Protein AF-A0A954HB21-F1 (afdb_monomer_lite)

Foldseek 3Di:
DQDKDKDADPVFRWIWIQGSVRDTDIDHDDCVVVQVVCVVVVNHDDPPDDDDDDDDDDDDDDPVVVVVVVVVCVVVVNDD

Radius of gyration: 16.1 Å; chains: 1; bounding box: 41×29×33 Å

pLDDT: mean 84.64, std 10.53, range [56.06, 97.06]

Structure (mmCIF, N/CA/C/O backbone):
data_AF-A0A954HB21-F1
#
_entry.id   AF-A0A954HB21-F1
#
loop_
_atom_site.group_PDB
_atom_site.id
_atom_site.type_symbol
_atom_site.label_atom_id
_atom_site.label_alt_id
_atom_site.label_comp_id
_atom_site.label_asym_id
_atom_site.label_entity_id
_atom_site.label_seq_id
_atom_site.pdbx_PDB_ins_code
_atom_site.Cartn_x
_atom_site.Cartn_y
_atom_site.Cartn_z
_atom_site.occupancy
_atom_site.B_iso_or_equiv
_atom_site.auth_seq_id
_atom_site.auth_comp_id
_atom_site.auth_asym_id
_atom_site.auth_atom_id
_atom_site.pdbx_PDB_model_num
ATOM 1 N N . GLY A 1 1 ? 4.894 0.351 13.373 1.00 56.06 1 GLY A N 1
ATOM 2 C CA . GLY A 1 1 ? 5.474 -0.175 12.126 1.00 56.06 1 GLY A CA 1
ATOM 3 C C . GLY A 1 1 ? 5.088 0.762 11.013 1.00 56.06 1 GLY A C 1
ATOM 4 O O . GLY A 1 1 ? 3.931 0.718 10.612 1.00 56.06 1 GLY A O 1
ATOM 5 N N . CYS A 1 2 ? 6.021 1.617 10.600 1.00 68.50 2 CYS A N 1
ATOM 6 C CA . CYS A 1 2 ? 5.795 2.767 9.715 1.00 68.50 2 CYS A CA 1
ATOM 7 C C . CYS A 1 2 ? 6.109 2.448 8.242 1.00 68.50 2 CYS A C 1
ATOM 9 O O . CYS A 1 2 ? 6.429 3.320 7.452 1.00 68.50 2 CYS A O 1
ATOM 11 N N . THR A 1 3 ? 6.110 1.166 7.874 1.00 73.75 3 THR A N 1
ATOM 12 C CA . THR A 1 3 ? 6.426 0.750 6.507 1.00 73.75 3 THR A CA 1
ATOM 13 C C . THR A 1 3 ? 5.173 0.838 5.655 1.00 73.75 3 THR A C 1
ATOM 15 O O . THR A 1 3 ? 4.206 0.114 5.915 1.00 73.75 3 THR A O 1
ATOM 18 N N . GLY A 1 4 ? 5.220 1.710 4.653 1.00 85.31 4 GLY A N 1
ATOM 19 C CA . GLY A 1 4 ? 4.292 1.701 3.534 1.00 85.31 4 GLY A CA 1
ATOM 20 C C . GLY A 1 4 ? 4.816 0.868 2.359 1.00 85.31 4 GLY A C 1
ATOM 21 O O . GLY A 1 4 ? 6.011 0.589 2.261 1.00 85.31 4 GLY A O 1
ATOM 22 N N . LEU A 1 5 ? 3.916 0.457 1.470 1.00 89.00 5 LEU A N 1
ATOM 23 C CA . LEU A 1 5 ? 4.223 -0.234 0.218 1.00 89.00 5 LEU A CA 1
ATOM 24 C C . LEU A 1 5 ? 3.309 0.305 -0.880 1.00 89.00 5 LEU A C 1
ATOM 26 O O . LEU A 1 5 ? 2.093 0.264 -0.729 1.00 89.00 5 LEU A O 1
ATOM 30 N N . ALA A 1 6 ? 3.882 0.738 -1.998 1.00 91.44 6 ALA A N 1
ATOM 31 C CA . ALA A 1 6 ? 3.126 1.098 -3.190 1.00 91.44 6 ALA A CA 1
ATOM 32 C C . ALA A 1 6 ? 3.431 0.113 -4.323 1.00 91.44 6 ALA A C 1
ATOM 34 O O . ALA A 1 6 ? 4.590 -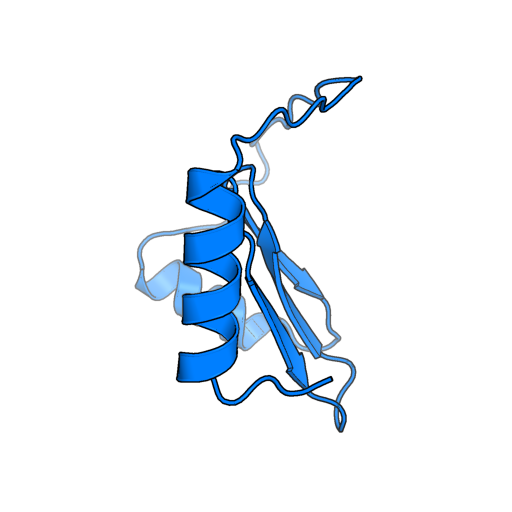0.196 -4.598 1.00 91.44 6 ALA A O 1
ATOM 35 N N . VAL A 1 7 ? 2.385 -0.376 -4.985 1.00 91.69 7 VAL A N 1
ATOM 36 C CA . VAL A 1 7 ? 2.484 -1.182 -6.202 1.00 91.69 7 VAL A CA 1
ATOM 37 C C . VAL A 1 7 ? 1.911 -0.361 -7.347 1.00 91.69 7 VAL A C 1
ATOM 39 O O . VAL A 1 7 ? 0.722 -0.045 -7.351 1.00 91.69 7 VAL A O 1
ATOM 42 N N . LEU A 1 8 ? 2.760 -0.032 -8.320 1.00 91.12 8 LEU A N 1
ATOM 43 C CA . LEU A 1 8 ? 2.395 0.772 -9.482 1.00 91.12 8 LEU A CA 1
ATOM 44 C C . LEU A 1 8 ? 2.432 -0.078 -10.748 1.00 91.12 8 LEU A C 1
ATOM 46 O O . LEU A 1 8 ? 3.392 -0.811 -10.997 1.00 91.12 8 LEU A O 1
ATOM 50 N N . ASN A 1 9 ? 1.407 0.053 -11.586 1.00 86.44 9 ASN A N 1
ATOM 51 C CA . ASN A 1 9 ? 1.449 -0.471 -12.943 1.00 86.44 9 ASN A CA 1
ATOM 52 C C . ASN A 1 9 ? 1.908 0.648 -13.897 1.00 86.44 9 ASN A C 1
ATOM 54 O O . ASN A 1 9 ? 1.170 1.599 -14.111 1.00 86.44 9 ASN A O 1
ATOM 58 N N . PRO A 1 10 ? 3.087 0.570 -14.535 1.00 84.31 10 PRO A N 1
ATOM 59 C CA . PRO A 1 10 ? 3.552 1.646 -15.414 1.00 84.31 10 PRO A CA 1
ATOM 60 C C . PRO A 1 10 ? 2.789 1.720 -16.748 1.00 84.31 10 PRO A C 1
ATOM 62 O O . PRO A 1 10 ? 2.939 2.684 -17.492 1.00 84.31 10 PRO A O 1
ATOM 65 N N . ARG A 1 11 ? 2.001 0.692 -17.095 1.00 88.12 11 ARG A N 1
ATOM 66 C CA . ARG A 1 11 ? 1.273 0.609 -18.376 1.00 88.12 11 ARG A CA 1
ATOM 67 C C . ARG A 1 11 ? -0.164 1.105 -18.284 1.00 88.12 11 ARG A C 1
ATOM 69 O O . ARG A 1 11 ? -0.769 1.400 -19.310 1.00 88.12 11 ARG A O 1
ATOM 76 N N . ILE A 1 12 ? -0.720 1.136 -17.080 1.00 85.69 12 ILE A N 1
ATOM 77 C CA . ILE A 1 12 ? -2.103 1.523 -16.803 1.00 85.69 12 ILE A CA 1
ATOM 78 C C . ILE A 1 12 ? -2.035 2.431 -15.583 1.00 85.69 12 ILE A C 1
ATOM 80 O O . ILE A 1 12 ? -1.414 2.001 -14.621 1.00 85.69 12 ILE A O 1
ATOM 84 N N . PRO A 1 13 ? -2.648 3.628 -15.577 1.00 88.00 13 PRO A N 1
ATOM 85 C CA . PRO A 1 13 ? -2.622 4.530 -14.426 1.00 88.00 13 PRO A CA 1
ATOM 86 C C . PRO A 1 13 ? -3.395 3.905 -13.254 1.00 88.00 13 PRO A C 1
ATOM 88 O O . PRO A 1 13 ? -4.582 4.160 -13.062 1.00 88.00 13 PRO A O 1
ATOM 91 N N . MET A 1 14 ? -2.718 3.009 -12.541 1.00 92.00 14 MET A N 1
ATOM 92 C CA . MET A 1 14 ? -3.233 2.187 -11.462 1.00 92.00 14 MET A CA 1
ATOM 93 C C . MET A 1 14 ? -2.148 2.045 -10.405 1.00 92.00 14 MET A C 1
ATOM 95 O O . MET A 1 14 ? -1.027 1.612 -10.694 1.00 92.00 14 MET A O 1
ATOM 99 N N . GLU A 1 15 ? -2.519 2.375 -9.181 1.00 92.94 15 GLU A N 1
ATOM 100 C CA . GLU A 1 15 ? -1.637 2.350 -8.031 1.00 92.94 15 GLU A CA 1
ATOM 101 C C . GLU A 1 15 ? -2.394 1.838 -6.805 1.00 92.94 15 GLU A C 1
ATOM 103 O O . GLU A 1 15 ? -3.528 2.241 -6.545 1.00 92.94 15 GLU A O 1
ATOM 108 N N . VAL A 1 16 ? -1.755 0.946 -6.050 1.00 93.38 16 VAL A N 1
ATOM 109 C CA . VAL A 1 16 ? -2.254 0.453 -4.763 1.00 93.38 16 VAL A CA 1
ATOM 110 C C . VAL A 1 16 ? -1.219 0.779 -3.703 1.00 93.38 16 VAL A C 1
ATOM 112 O O . VAL A 1 16 ? -0.100 0.271 -3.760 1.00 93.38 16 VAL A O 1
ATOM 115 N N . GLN A 1 17 ? -1.592 1.614 -2.741 1.00 93.94 17 GLN A N 1
ATOM 116 C CA . GLN A 1 17 ? -0.737 2.058 -1.650 1.00 93.94 17 GLN A CA 1
ATOM 117 C C . GLN A 1 17 ? -1.245 1.498 -0.330 1.00 93.94 17 GLN A C 1
ATOM 119 O O . GLN A 1 17 ? -2.402 1.688 0.036 1.00 93.94 17 GLN A O 1
ATOM 124 N N . PHE A 1 18 ? -0.365 0.844 0.412 1.00 90.69 18 PHE A N 1
ATOM 125 C CA . PHE A 1 18 ? -0.519 0.653 1.839 1.00 90.69 18 PHE A CA 1
ATOM 126 C C . PHE A 1 18 ? 0.340 1.693 2.543 1.00 90.69 18 PHE A C 1
ATOM 128 O O . PHE A 1 18 ? 1.560 1.671 2.424 1.00 90.69 18 PHE A O 1
ATOM 135 N N . ASP A 1 19 ? -0.305 2.614 3.235 1.00 86.44 19 ASP A N 1
ATOM 136 C CA . ASP A 1 19 ? 0.329 3.710 3.950 1.00 86.44 19 ASP A CA 1
ATOM 137 C C . ASP A 1 19 ? 0.755 3.281 5.369 1.00 86.44 19 ASP A C 1
ATOM 139 O O . ASP A 1 19 ? 0.234 2.329 5.965 1.00 86.44 19 ASP A O 1
ATOM 143 N N . GLU A 1 20 ? 1.706 4.008 5.946 1.00 80.56 20 GLU A N 1
ATOM 144 C CA . GLU A 1 20 ? 2.207 3.805 7.298 1.00 80.56 20 GLU A CA 1
ATOM 145 C C . GLU A 1 20 ? 1.112 3.941 8.371 1.00 80.56 20 GLU A C 1
ATOM 147 O O . GLU A 1 20 ? 1.144 3.205 9.367 1.00 80.56 20 GLU A O 1
ATOM 152 N N . HIS A 1 21 ? 0.075 4.749 8.105 1.00 79.19 21 HIS A N 1
ATOM 153 C CA . HIS A 1 21 ? -1.127 4.905 8.937 1.00 79.19 21 HIS A CA 1
ATOM 154 C C . HIS A 1 21 ? -2.146 3.768 8.774 1.00 79.19 21 HIS A C 1
ATOM 156 O O . HIS A 1 21 ? -3.260 3.850 9.289 1.00 79.19 21 HIS A O 1
ATOM 162 N N . LYS A 1 22 ? -1.767 2.677 8.094 1.00 80.31 22 LYS A N 1
ATOM 163 C CA . LYS A 1 22 ? -2.621 1.504 7.825 1.00 80.31 22 LYS A CA 1
ATOM 164 C C . LYS A 1 22 ? -3.813 1.812 6.927 1.00 80.31 22 LYS A C 1
ATOM 166 O O . LYS A 1 22 ? -4.803 1.082 6.943 1.00 80.31 22 LYS A O 1
ATOM 171 N N . LEU A 1 23 ? -3.692 2.855 6.113 1.00 85.69 23 LEU A N 1
ATOM 172 C CA . LEU A 1 23 ? -4.640 3.140 5.051 1.00 85.69 23 LEU A CA 1
ATOM 173 C C . LEU A 1 23 ? -4.259 2.319 3.820 1.00 85.69 23 LEU A C 1
ATOM 175 O O . LEU A 1 23 ? -3.104 2.310 3.404 1.00 85.69 23 LEU A O 1
ATOM 179 N N . LEU A 1 24 ? -5.231 1.612 3.253 1.00 90.19 24 LEU A N 1
ATOM 180 C CA . LEU A 1 24 ? -5.100 0.975 1.949 1.00 90.19 24 LEU A CA 1
ATOM 181 C C . LEU A 1 24 ? -5.841 1.847 0.940 1.00 90.19 24 LEU A C 1
ATOM 183 O O . LEU A 1 24 ? -7.053 2.024 1.052 1.00 90.19 24 LEU A O 1
ATOM 187 N N . ILE A 1 25 ? -5.106 2.415 -0.009 1.00 91.12 25 ILE A N 1
ATOM 188 C CA . ILE A 1 25 ? -5.614 3.377 -0.981 1.00 91.12 25 ILE A CA 1
ATOM 189 C C . ILE A 1 25 ? -5.381 2.820 -2.383 1.00 91.12 25 ILE A C 1
ATOM 191 O O . ILE A 1 25 ? -4.273 2.405 -2.717 1.00 91.12 25 ILE A O 1
ATOM 195 N N . MET A 1 26 ? -6.423 2.811 -3.210 1.00 93.25 26 MET A N 1
ATOM 196 C CA . MET A 1 26 ? -6.345 2.411 -4.613 1.00 93.25 26 MET A CA 1
ATOM 197 C C . MET A 1 26 ? -6.689 3.609 -5.496 1.00 93.25 26 MET A C 1
ATOM 199 O O . MET A 1 26 ? -7.768 4.186 -5.361 1.00 93.25 26 MET A O 1
ATOM 203 N N . TYR A 1 27 ? -5.801 3.955 -6.424 1.00 91.19 27 TYR A N 1
ATOM 204 C CA . TYR A 1 27 ? -6.014 5.001 -7.421 1.00 91.19 27 TYR A CA 1
ATOM 205 C C . TYR A 1 27 ? -6.086 4.383 -8.813 1.00 91.19 27 TYR A C 1
ATOM 207 O O . TYR A 1 27 ? -5.175 3.667 -9.220 1.00 91.19 27 TYR A O 1
ATOM 215 N N . GLY A 1 28 ? -7.150 4.677 -9.562 1.00 90.38 28 GLY A N 1
ATOM 216 C CA . GLY A 1 28 ? -7.319 4.206 -10.934 1.00 90.38 28 GLY A CA 1
ATOM 217 C C . GLY A 1 28 ? -8.736 4.404 -11.469 1.00 90.38 28 GLY A C 1
ATOM 218 O O . GLY A 1 28 ? -9.625 4.863 -10.756 1.00 90.38 28 GLY A O 1
ATOM 219 N N . HIS A 1 29 ? -8.942 4.060 -12.743 1.00 87.50 29 HIS A N 1
ATOM 220 C CA . HIS A 1 29 ? -10.242 4.208 -13.413 1.00 87.50 29 HIS A CA 1
ATOM 221 C C . HIS A 1 29 ? -11.226 3.062 -13.127 1.00 87.50 29 HIS A C 1
ATOM 223 O O . HIS A 1 29 ? -12.422 3.308 -13.002 1.00 87.50 29 HIS A O 1
ATOM 229 N N . GLU A 1 30 ? -10.747 1.820 -13.020 1.00 88.94 30 GLU A N 1
ATOM 230 C CA . GLU A 1 30 ? -11.586 0.631 -12.819 1.00 88.94 30 GLU A CA 1
ATOM 231 C C . GLU A 1 30 ? -11.309 0.006 -11.446 1.00 88.94 30 GLU A C 1
ATOM 233 O O . GLU A 1 30 ? -10.446 -0.858 -11.302 1.00 88.94 30 GLU A O 1
ATOM 238 N N . LEU A 1 31 ? -12.034 0.466 -10.420 1.00 92.62 31 LEU A N 1
ATOM 239 C CA . LEU A 1 31 ? -11.840 0.014 -9.034 1.00 92.62 31 LEU A CA 1
ATOM 240 C C . LEU A 1 31 ? -12.734 -1.169 -8.624 1.00 92.62 31 LEU A C 1
ATOM 242 O O . LEU A 1 31 ? -12.476 -1.802 -7.603 1.00 92.62 31 LEU A O 1
ATOM 246 N N . GLY A 1 32 ? -13.741 -1.515 -9.433 1.00 94.31 32 GLY A N 1
ATOM 247 C CA . GLY A 1 32 ? -14.694 -2.595 -9.143 1.00 94.31 32 GLY A CA 1
ATOM 248 C C . GLY A 1 32 ? -14.047 -3.927 -8.724 1.00 94.31 32 GLY A C 1
ATOM 249 O O . GLY A 1 32 ? -14.432 -4.466 -7.686 1.00 94.31 32 GLY A O 1
ATOM 250 N N . PRO A 1 33 ? -13.015 -4.429 -9.432 1.00 93.38 33 PRO A N 1
ATOM 251 C CA . PRO A 1 33 ? -12.328 -5.659 -9.032 1.00 93.38 33 PRO A CA 1
ATOM 252 C C . PRO A 1 33 ? -11.699 -5.590 -7.631 1.00 93.38 33 PRO A C 1
ATOM 254 O O . PRO A 1 33 ? -11.704 -6.577 -6.897 1.00 93.38 33 PRO A O 1
ATOM 257 N N . PHE A 1 34 ? -11.180 -4.427 -7.227 1.00 93.56 34 PHE A N 1
ATOM 258 C CA . PHE A 1 34 ? -10.620 -4.239 -5.887 1.00 93.56 34 PHE A CA 1
ATOM 259 C C . PHE A 1 34 ? -11.711 -4.277 -4.820 1.00 93.56 34 PHE A C 1
ATOM 261 O O . PHE A 1 34 ? -11.534 -4.922 -3.788 1.00 93.56 34 PHE A O 1
ATOM 268 N N . GLU A 1 35 ? -12.856 -3.644 -5.075 1.00 93.44 35 GLU A N 1
ATOM 269 C CA . GLU A 1 35 ? -13.997 -3.708 -4.162 1.00 93.44 35 GLU A CA 1
ATOM 270 C C . GLU A 1 35 ? -14.507 -5.138 -3.971 1.00 93.44 35 GLU A C 1
ATOM 272 O O . GLU A 1 35 ? -14.853 -5.520 -2.855 1.00 93.44 35 GLU A O 1
ATOM 277 N N . GLU A 1 36 ? -14.569 -5.934 -5.040 1.00 95.56 36 GLU A N 1
ATOM 278 C CA . GLU A 1 36 ? -14.981 -7.340 -4.969 1.00 95.56 36 GLU A CA 1
ATOM 279 C C . GLU A 1 36 ? -14.026 -8.163 -4.102 1.00 95.56 36 GLU A C 1
ATOM 281 O O . GLU A 1 36 ? -14.476 -8.932 -3.247 1.00 95.56 36 GLU A O 1
ATOM 286 N N . ILE A 1 37 ? -12.715 -7.947 -4.258 1.00 95.31 37 ILE A N 1
ATOM 287 C CA . ILE A 1 37 ? -11.699 -8.565 -3.402 1.00 95.31 37 ILE A CA 1
ATOM 288 C C . ILE A 1 37 ? -11.933 -8.155 -1.947 1.00 95.31 37 ILE A C 1
ATOM 290 O O . ILE A 1 37 ? -12.082 -9.029 -1.096 1.00 95.31 37 ILE A O 1
ATOM 294 N N . LEU A 1 38 ? -12.043 -6.860 -1.643 1.00 94.75 38 LEU A N 1
ATOM 295 C CA . LEU A 1 38 ? -12.273 -6.383 -0.273 1.00 94.75 38 LEU A CA 1
ATOM 296 C C . LEU A 1 38 ? -13.551 -6.977 0.340 1.00 94.75 38 LEU A C 1
ATOM 298 O O . LEU A 1 38 ? -13.519 -7.491 1.460 1.00 94.75 38 LEU A O 1
ATOM 302 N N . LYS A 1 39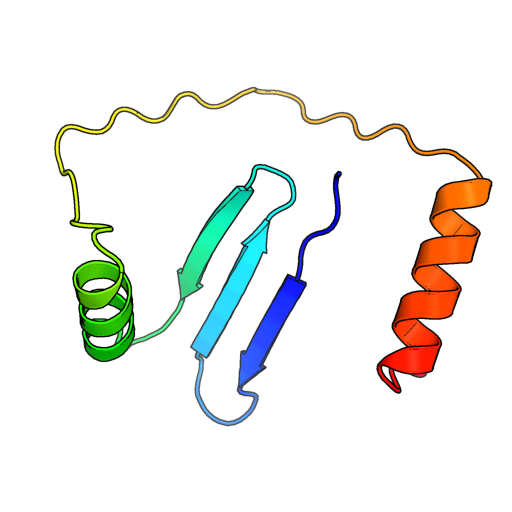 ? -14.653 -7.009 -0.417 1.00 95.00 39 LYS A N 1
ATOM 303 C CA . LYS A 1 39 ? -15.913 -7.641 0.002 1.00 95.00 39 LYS A CA 1
ATOM 304 C C . LYS A 1 39 ? -15.723 -9.128 0.311 1.00 95.00 39 LYS A C 1
ATOM 306 O O . LYS A 1 39 ? -16.236 -9.594 1.326 1.00 95.00 39 LYS A O 1
ATOM 311 N N . SER A 1 40 ? -14.949 -9.860 -0.498 1.00 97.06 40 SER A N 1
ATOM 312 C CA . SER A 1 40 ? -14.640 -11.280 -0.250 1.00 97.06 40 SER A CA 1
ATOM 313 C C . SER A 1 40 ? -13.849 -11.516 1.045 1.00 97.06 40 SER A C 1
ATOM 315 O O . SER A 1 40 ? -13.980 -12.572 1.662 1.00 97.06 40 SER A O 1
ATOM 317 N N . TYR A 1 41 ? -13.098 -10.510 1.501 1.00 95.94 41 TYR A N 1
ATOM 318 C CA . TYR A 1 41 ? -12.380 -10.498 2.778 1.00 95.94 41 TYR A CA 1
ATOM 319 C C . TYR A 1 41 ? -13.191 -9.871 3.929 1.00 95.94 41 TYR A C 1
ATOM 321 O O . TYR A 1 41 ? -12.624 -9.545 4.969 1.00 95.94 41 TYR A O 1
ATOM 329 N N . ASN A 1 42 ? -14.516 -9.735 3.785 1.00 95.62 42 ASN A N 1
ATOM 330 C CA . ASN A 1 42 ? -15.416 -9.120 4.771 1.00 95.62 42 ASN A CA 1
ATOM 331 C C . ASN A 1 42 ? -15.069 -7.658 5.110 1.00 95.62 42 ASN A C 1
ATOM 333 O O . ASN A 1 42 ? -15.290 -7.209 6.235 1.00 95.62 42 ASN A O 1
ATOM 337 N N . LEU A 1 43 ? -14.563 -6.904 4.132 1.00 92.44 43 LEU A N 1
ATOM 338 C CA . LEU A 1 43 ? -14.333 -5.462 4.228 1.00 92.44 43 LEU A CA 1
ATOM 339 C C . LEU A 1 43 ? -15.357 -4.714 3.352 1.00 92.44 43 LEU A C 1
ATOM 341 O O . LEU A 1 43 ? -15.027 -4.302 2.237 1.00 92.44 43 LEU A O 1
ATOM 345 N N . PRO A 1 44 ? -16.624 -4.576 3.792 1.00 90.19 44 PRO A N 1
ATOM 346 C CA . PRO A 1 44 ? -17.623 -3.814 3.053 1.00 90.19 44 PRO A CA 1
ATOM 347 C C . PRO A 1 44 ? -17.353 -2.305 3.141 1.00 90.19 44 PRO A C 1
ATOM 349 O O . PRO A 1 44 ? -16.793 -1.811 4.120 1.00 90.19 44 PRO A O 1
ATOM 352 N N . CYS A 1 45 ? -17.810 -1.562 2.131 1.00 90.88 45 CYS A N 1
ATOM 353 C CA . CYS A 1 45 ? -17.816 -0.102 2.179 1.00 90.88 45 CYS A CA 1
ATOM 354 C C . CYS A 1 45 ? -18.775 0.388 3.278 1.00 90.88 45 CYS A C 1
ATOM 356 O O . CYS A 1 45 ? -19.894 -0.116 3.394 1.00 90.88 45 CYS A O 1
ATOM 358 N N . SER A 1 46 ? -18.340 1.372 4.068 1.00 90.88 46 SER A N 1
ATOM 359 C CA . SER A 1 46 ? -19.156 2.046 5.080 1.00 90.88 46 SER A CA 1
ATOM 360 C C . SER A 1 46 ? -19.180 3.545 4.798 1.00 90.88 46 SER A C 1
ATOM 362 O O . SER A 1 46 ? -18.216 4.251 5.087 1.00 90.88 46 SER A O 1
ATOM 364 N N . GLU A 1 47 ? -20.289 4.031 4.238 1.00 89.81 47 GLU A N 1
ATOM 365 C CA . GLU A 1 47 ? -20.475 5.454 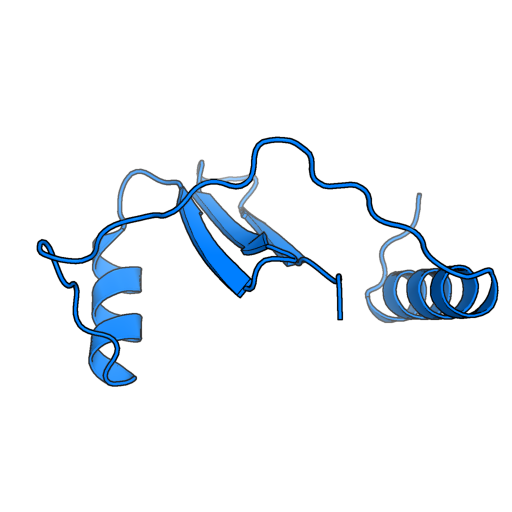3.906 1.00 89.81 47 GLU A CA 1
ATOM 366 C C . GLU A 1 47 ? -20.632 6.344 5.151 1.00 89.81 47 GLU A C 1
ATOM 368 O O . GLU A 1 47 ? -20.473 7.560 5.084 1.00 89.81 47 GLU A O 1
ATOM 373 N N . GLU A 1 48 ? -20.909 5.743 6.309 1.00 92.19 48 GLU A N 1
ATOM 374 C CA . GLU A 1 48 ? -21.056 6.451 7.584 1.00 92.19 48 GLU A CA 1
ATOM 375 C C . GLU A 1 48 ? -19.720 6.637 8.322 1.00 92.19 48 GLU A C 1
ATOM 377 O O . GLU A 1 48 ? -19.667 7.283 9.376 1.00 92.19 48 GLU A O 1
ATOM 382 N N . MET A 1 49 ? -18.629 6.069 7.795 1.00 86.06 49 MET A N 1
ATOM 383 C CA . MET A 1 49 ? -17.311 6.148 8.415 1.00 86.06 49 MET A CA 1
ATOM 384 C C . MET A 1 49 ? -16.805 7.597 8.424 1.00 86.06 49 MET A C 1
ATOM 386 O O . MET A 1 49 ? -16.671 8.242 7.387 1.00 86.06 49 MET A O 1
ATOM 390 N N . LYS A 1 50 ? -16.482 8.112 9.615 1.00 82.19 50 LYS A N 1
ATOM 391 C CA . LYS A 1 50 ? -15.892 9.446 9.782 1.00 82.19 50 LYS A CA 1
ATOM 392 C C . LYS A 1 50 ? -14.376 9.343 9.867 1.00 82.19 50 LYS A C 1
ATOM 394 O O . LYS A 1 50 ? -13.856 8.600 10.695 1.00 82.19 50 LYS A O 1
ATOM 399 N N . PHE A 1 51 ? -13.684 10.123 9.043 1.00 72.31 51 PHE A N 1
ATOM 400 C CA . PHE A 1 51 ? -12.229 10.223 9.068 1.00 72.31 51 PHE A CA 1
ATOM 401 C C . PHE A 1 51 ? -11.781 11.298 10.065 1.00 72.31 51 PHE A C 1
ATOM 403 O O . PHE A 1 51 ? -12.327 12.402 10.078 1.00 72.31 51 PHE A O 1
ATOM 410 N N . ILE A 1 52 ? -10.797 10.973 10.903 1.00 74.69 52 ILE A N 1
ATOM 411 C CA . ILE A 1 52 ? -10.142 11.921 11.809 1.00 74.69 52 ILE A CA 1
ATOM 412 C C . ILE A 1 52 ? -8.735 12.154 11.253 1.00 74.69 52 ILE A C 1
ATOM 414 O O . ILE A 1 52 ? -7.963 11.207 11.145 1.00 74.69 52 ILE A O 1
ATOM 418 N N . THR A 1 53 ? -8.414 13.393 10.880 1.00 64.94 53 THR A N 1
ATOM 419 C CA . THR A 1 53 ? -7.091 13.780 10.359 1.00 64.94 53 THR A CA 1
ATOM 420 C C . THR A 1 53 ? -6.220 14.335 11.487 1.00 64.94 53 THR A C 1
ATOM 422 O O . THR A 1 53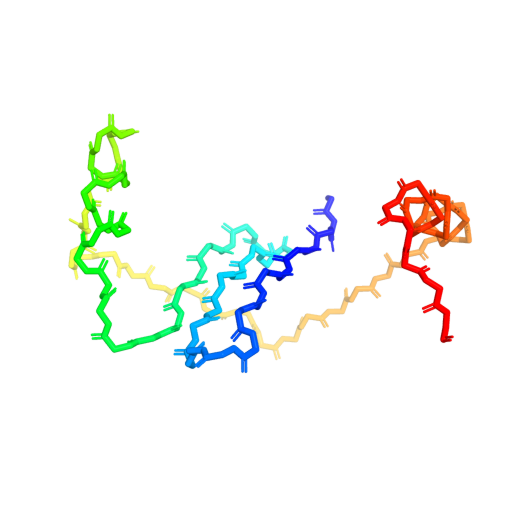 ? -6.665 15.249 12.186 1.00 64.94 53 THR A O 1
ATOM 425 N N . GLU A 1 54 ? -4.982 13.864 11.639 1.00 60.28 54 GLU A N 1
ATOM 426 C CA . GLU A 1 54 ? -3.970 14.493 12.504 1.00 60.28 54 GLU A CA 1
ATOM 427 C C . GLU A 1 54 ? -3.145 15.511 11.686 1.00 60.28 54 GLU A C 1
ATOM 429 O O . GLU A 1 54 ? -2.864 15.283 10.511 1.00 60.28 54 GLU A O 1
ATOM 434 N N . ALA A 1 55 ? -2.838 16.681 12.261 1.00 61.91 55 ALA A N 1
ATOM 435 C CA . ALA A 1 55 ? -2.339 17.854 11.524 1.00 61.91 55 ALA A CA 1
ATOM 436 C C . ALA A 1 55 ? -0.804 17.919 11.355 1.00 61.91 55 ALA A C 1
ATOM 438 O O . ALA A 1 55 ? -0.322 18.744 10.583 1.00 61.91 55 ALA A O 1
ATOM 439 N N . GLU A 1 56 ? -0.040 17.060 12.034 1.00 59.12 56 GLU A N 1
ATOM 440 C CA . GLU A 1 56 ? 1.418 16.953 11.883 1.00 59.12 56 GLU A CA 1
ATOM 441 C C . GLU A 1 56 ? 1.8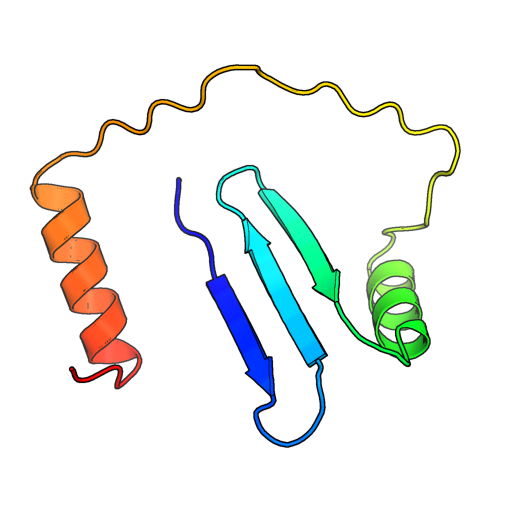62 15.504 12.133 1.00 59.12 56 GLU A C 1
ATOM 443 O O . GLU A 1 56 ? 1.861 15.033 13.269 1.00 59.12 56 GLU A O 1
ATOM 448 N N . HIS A 1 57 ? 2.250 14.789 11.073 1.00 63.44 57 HIS A N 1
ATOM 449 C CA . HIS A 1 57 ? 2.913 13.490 11.197 1.00 63.44 57 HIS A CA 1
ATOM 450 C C . HIS A 1 57 ? 4.426 13.696 11.316 1.00 63.44 57 HIS A C 1
ATOM 452 O O . HIS A 1 57 ? 5.092 14.065 10.348 1.00 63.44 57 HIS A O 1
ATOM 458 N N . VAL A 1 58 ? 4.978 13.462 12.510 1.00 61.00 58 VAL A N 1
ATOM 459 C CA . VAL A 1 58 ? 6.430 13.437 12.742 1.00 61.00 58 VAL A CA 1
ATOM 460 C C . VAL A 1 58 ? 6.871 11.989 12.924 1.00 61.00 58 VAL A C 1
ATOM 462 O O . VAL A 1 58 ? 6.610 11.374 13.959 1.00 61.00 58 VAL A O 1
ATOM 465 N N . HIS A 1 59 ? 7.565 11.444 11.926 1.00 63.41 59 HIS A N 1
ATOM 466 C CA . HIS A 1 59 ? 8.169 10.118 12.019 1.00 63.41 59 HIS A CA 1
ATOM 467 C C . HIS A 1 59 ? 9.606 10.227 12.527 1.00 63.41 59 HIS A C 1
ATOM 469 O O . HIS A 1 59 ? 10.487 10.758 11.855 1.00 63.41 59 HIS A O 1
ATOM 475 N N . SER A 1 60 ? 9.841 9.678 13.715 1.00 66.38 60 SER A N 1
ATOM 476 C CA . SER A 1 60 ? 11.175 9.497 14.287 1.00 66.38 60 SER A CA 1
ATOM 477 C C . SER A 1 60 ? 11.545 8.020 14.180 1.00 66.38 60 SER A C 1
ATOM 479 O O 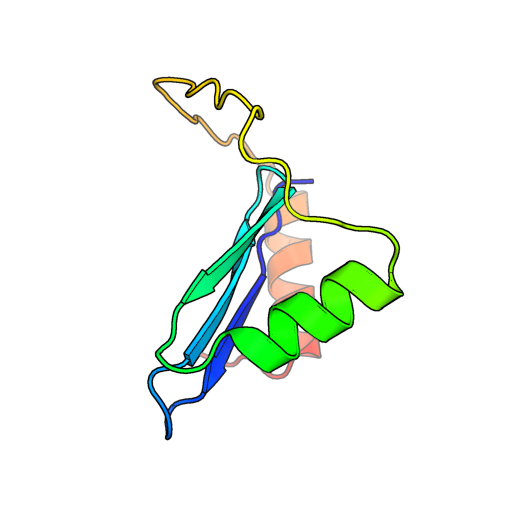. SER A 1 60 ? 10.821 7.170 14.698 1.00 66.38 60 SER A O 1
ATOM 481 N N . SER A 1 61 ? 12.653 7.703 13.511 1.00 74.88 61 SER A N 1
ATOM 482 C CA . SER A 1 61 ? 13.179 6.334 13.396 1.00 74.88 61 SER A CA 1
ATOM 483 C C . SER A 1 61 ? 14.556 6.214 14.061 1.00 74.88 61 SER A C 1
ATOM 485 O O . SER A 1 61 ? 15.114 7.211 14.519 1.00 74.88 61 SER A O 1
ATOM 487 N N . THR A 1 62 ? 15.099 4.998 14.129 1.00 82.50 62 THR A N 1
ATOM 488 C CA . THR A 1 62 ? 16.456 4.702 14.619 1.00 82.50 62 THR A CA 1
ATOM 489 C C . THR A 1 62 ? 17.343 4.183 13.485 1.00 82.50 62 THR A C 1
ATOM 491 O O . THR A 1 62 ? 16.835 3.660 12.489 1.00 82.50 62 THR A O 1
ATOM 494 N N . ASP A 1 63 ? 18.667 4.278 13.651 1.00 84.81 63 ASP A N 1
ATOM 495 C CA . ASP A 1 63 ? 19.648 3.783 12.668 1.00 84.81 63 ASP A CA 1
ATOM 496 C C . ASP A 1 63 ? 19.465 2.285 12.362 1.00 84.81 63 ASP A C 1
ATOM 498 O O . ASP A 1 63 ? 19.577 1.856 11.216 1.00 84.81 63 ASP A O 1
ATOM 502 N N . GLU A 1 64 ? 19.073 1.493 13.366 1.00 88.38 64 GLU A N 1
ATOM 503 C CA . GLU A 1 64 ? 18.776 0.064 13.210 1.00 88.38 64 GLU A CA 1
ATOM 504 C C . GLU A 1 64 ? 17.664 -0.194 12.175 1.00 88.38 64 GLU A C 1
ATOM 506 O O . GLU A 1 64 ? 17.786 -1.075 11.322 1.00 88.38 64 GLU A O 1
ATOM 511 N N . PHE A 1 65 ? 16.576 0.584 12.207 1.00 82.19 65 PHE A N 1
ATOM 512 C CA . PHE A 1 65 ? 15.480 0.422 11.248 1.00 82.19 65 PHE A CA 1
ATOM 513 C C . PHE A 1 65 ? 15.863 0.888 9.839 1.00 82.19 65 PHE A C 1
ATOM 515 O O . PHE A 1 65 ? 15.336 0.351 8.863 1.00 82.19 65 PHE A O 1
ATOM 522 N N . ALA A 1 66 ? 16.797 1.836 9.715 1.00 84.12 66 ALA A N 1
ATOM 523 C CA . ALA A 1 66 ? 17.338 2.237 8.419 1.00 84.12 66 ALA A CA 1
ATOM 524 C C . ALA A 1 66 ? 18.131 1.089 7.764 1.00 84.12 66 ALA A C 1
ATOM 526 O O . ALA A 1 66 ? 17.935 0.799 6.582 1.00 84.12 66 ALA A O 1
ATOM 527 N N . GLU A 1 67 ? 18.954 0.373 8.536 1.00 89.69 67 GLU A N 1
ATOM 528 C CA . GLU A 1 67 ? 19.679 -0.810 8.049 1.00 89.69 67 GLU A CA 1
ATOM 529 C C . GLU A 1 67 ? 18.728 -1.947 7.644 1.00 89.69 67 GLU A C 1
ATOM 531 O O . GLU A 1 67 ? 18.905 -2.580 6.599 1.00 89.69 67 GLU A O 1
ATOM 536 N N . GLN A 1 68 ? 17.678 -2.191 8.434 1.00 89.94 68 GLN A N 1
ATOM 537 C CA . GLN A 1 68 ? 16.662 -3.198 8.107 1.00 89.94 68 GLN A CA 1
ATOM 538 C C . GLN A 1 68 ? 15.898 -2.857 6.819 1.00 89.94 68 GLN A C 1
ATOM 540 O O . GLN A 1 68 ? 15.585 -3.757 6.035 1.00 89.94 68 GLN A O 1
ATOM 545 N N . PHE A 1 69 ? 15.620 -1.574 6.574 1.00 86.56 69 PHE A N 1
ATOM 546 C CA . PHE A 1 69 ? 14.976 -1.124 5.342 1.00 86.56 69 PHE A CA 1
ATOM 547 C C . PHE A 1 69 ? 15.872 -1.346 4.115 1.00 86.56 69 PHE A C 1
ATOM 549 O O . PHE A 1 69 ? 15.419 -1.912 3.123 1.00 86.56 69 PHE A O 1
ATOM 556 N N . GLN A 1 70 ? 17.161 -1.011 4.208 1.00 88.69 70 GLN A N 1
ATOM 557 C CA . GLN A 1 70 ? 18.146 -1.292 3.154 1.00 88.69 70 GLN A CA 1
ATOM 558 C C . GLN A 1 70 ? 18.205 -2.792 2.810 1.00 88.69 70 GLN A C 1
ATOM 560 O O . GLN A 1 70 ? 18.194 -3.178 1.641 1.00 88.69 70 GLN A O 1
ATOM 565 N N . GLN A 1 71 ? 18.173 -3.661 3.827 1.00 91.56 71 GLN A N 1
ATOM 566 C CA . GLN A 1 71 ? 18.105 -5.114 3.630 1.00 91.56 71 GLN A CA 1
ATOM 567 C C . GLN A 1 71 ? 16.821 -5.565 2.920 1.00 91.56 71 GLN A C 1
ATOM 569 O O . GLN A 1 71 ? 16.851 -6.517 2.137 1.00 91.56 71 GLN A O 1
ATOM 574 N N . LEU A 1 72 ? 15.690 -4.911 3.189 1.00 87.38 72 LEU A N 1
ATOM 575 C CA . LEU A 1 72 ? 14.431 -5.191 2.504 1.00 87.38 72 LEU A CA 1
ATOM 576 C C . LEU A 1 72 ? 14.504 -4.805 1.020 1.00 87.38 72 LEU A C 1
ATOM 578 O O . LEU A 1 72 ? 14.147 -5.633 0.185 1.00 87.38 72 LEU A O 1
ATOM 582 N N . CYS A 1 73 ? 15.009 -3.611 0.691 1.00 88.56 73 CYS A N 1
ATOM 583 C CA . CYS A 1 73 ? 15.198 -3.163 -0.695 1.00 88.56 73 CYS A CA 1
ATOM 584 C C . CYS A 1 73 ? 16.061 -4.148 -1.493 1.00 88.56 73 CYS A C 1
ATOM 586 O O . CYS A 1 73 ? 15.641 -4.611 -2.554 1.00 88.56 73 CYS A O 1
ATOM 588 N N . TYR A 1 74 ? 17.196 -4.571 -0.922 1.00 89.56 74 TYR A N 1
ATOM 589 C CA . TYR A 1 74 ? 18.082 -5.566 -1.532 1.00 89.56 74 TYR A CA 1
ATOM 590 C C . TYR A 1 74 ? 17.361 -6.891 -1.828 1.00 89.56 74 TYR A C 1
ATOM 592 O O . TYR A 1 74 ? 17.459 -7.438 -2.925 1.00 89.56 74 TYR A O 1
ATOM 600 N N . ARG A 1 75 ? 16.580 -7.410 -0.870 1.00 88.06 75 ARG A N 1
ATOM 601 C CA . ARG A 1 75 ? 15.813 -8.659 -1.052 1.00 88.06 75 ARG A CA 1
ATOM 602 C C . ARG A 1 75 ? 14.721 -8.543 -2.111 1.00 88.06 75 ARG A C 1
ATOM 604 O O . ARG A 1 75 ? 14.371 -9.550 -2.721 1.00 88.06 75 ARG A O 1
ATOM 611 N N . LEU A 1 76 ? 14.170 -7.347 -2.295 1.00 85.88 76 LEU A N 1
ATOM 612 C CA . LEU A 1 76 ? 13.161 -7.057 -3.309 1.00 85.88 76 LEU A CA 1
ATOM 613 C C . LEU A 1 76 ? 13.771 -6.748 -4.686 1.00 85.88 76 LEU A C 1
ATOM 615 O O . LEU A 1 76 ? 13.016 -6.578 -5.640 1.00 85.88 76 LEU A O 1
ATOM 619 N N . GLY A 1 77 ? 15.104 -6.714 -4.811 1.00 87.31 77 GLY A N 1
ATOM 620 C CA . GLY A 1 77 ? 15.788 -6.373 -6.060 1.00 87.31 77 GLY A CA 1
ATOM 621 C C . GLY A 1 77 ? 15.577 -4.917 -6.476 1.00 87.31 77 GLY A C 1
ATOM 622 O O . GLY A 1 77 ? 15.538 -4.621 -7.668 1.00 87.31 77 GLY A O 1
ATOM 623 N N . ILE A 1 78 ? 15.372 -4.031 -5.500 1.00 84.75 78 ILE A N 1
ATOM 624 C CA . ILE A 1 78 ? 15.282 -2.588 -5.711 1.00 84.75 78 ILE A CA 1
ATOM 625 C C . ILE A 1 78 ? 16.717 -2.047 -5.623 1.00 84.75 78 ILE A C 1
ATOM 627 O O . ILE A 1 78 ? 17.233 -1.885 -4.519 1.00 84.75 78 ILE A O 1
ATOM 631 N N . ASP A 1 79 ? 17.352 -1.838 -6.778 1.00 72.44 79 ASP A N 1
ATOM 632 C CA . ASP A 1 79 ? 18.638 -1.137 -6.926 1.00 72.44 79 ASP A CA 1
ATOM 633 C C . ASP A 1 79 ? 18.392 0.345 -7.297 1.00 72.44 79 ASP A C 1
ATOM 635 O O . ASP A 1 79 ? 17.353 0.654 -7.891 1.00 72.44 79 ASP A O 1
ATOM 639 N N . ASP A 1 80 ? 19.330 1.236 -6.936 1.00 58.22 80 ASP A N 1
ATOM 640 C CA . ASP A 1 80 ? 19.310 2.686 -7.242 1.00 58.22 80 ASP A CA 1
ATOM 641 C C . ASP A 1 80 ? 19.282 3.009 -8.753 1.00 58.22 80 ASP A C 1
ATOM 643 O O . ASP A 1 80 ? 20.038 2.372 -9.531 1.00 58.22 80 ASP A O 1
#

Secondary structure (DSSP, 8-state):
----EEEEETTTTEEEEE-TTS-EEEESS--HHHHHHHHHTT----TTPPP---S-------HHHHHHHHHHHHHTT---

Sequence (80 aa):
GCTGLAVLNPRIPMEVQFDEHKLLIMYGHELGPFEEILKSYNLPCSEEMKFITEAEHVHSSTDEFAEQFQQLCYRLGIDD